Protein AF-A0A540MPE2-F1 (afdb_monomer_lite)

Organism: Malus baccata (NCBI:txid106549)

Foldseek 3Di:
DDDDDDPPPPPPDPDDPPPPDDPDDDPCCCVPVPVVCVVVDVPDDDPRDDDDDPVVDDPVVVPDPD

Secondary structure (DSSP, 8-state):
--PPP-----------PPTT------HHHIIIIIIHHHHH-TT---SSS----GGGS-TTGGG---

Structure (mmCIF, N/CA/C/O backbone):
data_AF-A0A540MPE2-F1
#
_entry.id   AF-A0A540MPE2-F1
#
loop_
_atom_site.group_PDB
_atom_site.id
_atom_site.type_symbol
_atom_site.label_atom_id
_atom_site.label_alt_id
_atom_site.label_comp_id
_atom_site.label_asym_id
_atom_site.label_entity_id
_atom_site.label_seq_id
_atom_site.pdbx_PDB_ins_code
_atom_site.Cartn_x
_atom_site.Cartn_y
_atom_site.Cartn_z
_atom_site.occupancy
_atom_site.B_iso_or_equiv
_atom_site.auth_seq_id
_atom_site.auth_comp_id
_atom_site.auth_asym_id
_atom_site.auth_atom_id
_atom_site.pdbx_PDB_model_num
ATOM 1 N N . MET A 1 1 ? -24.241 32.499 -19.272 1.00 41.09 1 MET A N 1
ATOM 2 C CA . MET A 1 1 ? -23.629 32.013 -18.017 1.00 41.09 1 MET A CA 1
ATOM 3 C C . MET A 1 1 ? -22.910 30.711 -18.335 1.00 41.09 1 MET A C 1
ATOM 5 O O . MET A 1 1 ? -23.575 29.703 -18.505 1.00 41.09 1 MET A O 1
ATOM 9 N N . GLY A 1 2 ? -21.594 30.746 -18.547 1.00 43.28 2 GLY A N 1
ATOM 10 C CA . GLY A 1 2 ? -20.782 29.554 -18.810 1.00 43.28 2 GLY A CA 1
ATOM 11 C C . GLY A 1 2 ? -19.642 29.529 -17.804 1.00 43.28 2 GLY A C 1
ATOM 12 O O . GLY A 1 2 ? -18.848 30.465 -17.763 1.00 43.28 2 GLY A O 1
ATOM 13 N N . THR A 1 3 ? -19.619 28.527 -16.932 1.00 48.25 3 THR A N 1
ATOM 14 C CA . THR A 1 3 ? -18.589 28.352 -15.906 1.00 48.25 3 THR A CA 1
ATOM 15 C C . THR A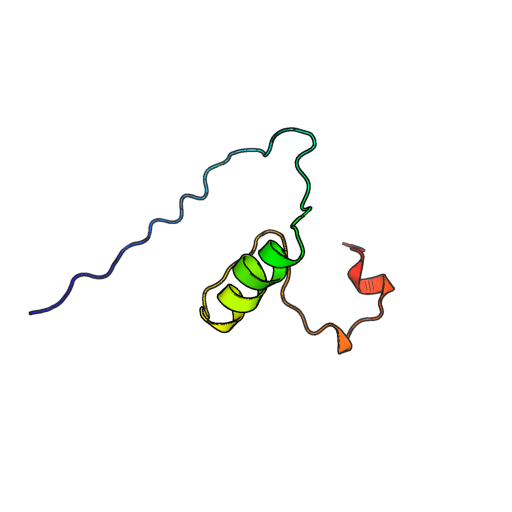 1 3 ? -17.299 27.861 -16.558 1.00 48.25 3 THR A C 1
ATOM 17 O O . THR A 1 3 ? -17.279 26.805 -17.186 1.00 48.25 3 THR A O 1
ATOM 20 N N . LEU A 1 4 ? -16.234 28.655 -16.426 1.00 53.78 4 LEU A N 1
ATOM 21 C CA . LEU A 1 4 ? -14.890 28.365 -16.913 1.00 53.78 4 LEU A CA 1
ATOM 22 C C . LEU A 1 4 ? -14.318 27.141 -16.179 1.00 53.78 4 LEU A C 1
ATOM 24 O O . LEU A 1 4 ? -14.325 27.087 -14.950 1.00 53.78 4 LEU A O 1
ATOM 28 N N . GLY A 1 5 ? -13.847 26.161 -16.953 1.00 44.28 5 GLY A N 1
ATOM 29 C CA . GLY A 1 5 ? -13.327 24.888 -16.468 1.00 44.28 5 GLY A CA 1
ATOM 30 C C . GLY A 1 5 ? -12.146 25.034 -15.507 1.00 44.28 5 GLY A C 1
ATOM 31 O O . GLY A 1 5 ? -11.220 25.817 -15.723 1.00 44.28 5 GLY A O 1
ATOM 32 N N . SER A 1 6 ? -12.186 24.238 -14.440 1.00 51.81 6 SER A N 1
ATOM 33 C CA . SER A 1 6 ? -11.127 24.102 -13.447 1.00 51.81 6 SER A CA 1
ATOM 34 C C . SER A 1 6 ? -9.894 23.441 -14.066 1.00 51.81 6 SER A C 1
ATOM 36 O O . SER A 1 6 ? -9.819 22.223 -14.207 1.00 51.81 6 SER A O 1
ATOM 38 N N . ASN A 1 7 ? -8.903 24.251 -14.425 1.00 47.88 7 ASN A N 1
ATOM 39 C CA . ASN A 1 7 ? -7.596 23.777 -14.863 1.00 47.88 7 ASN A CA 1
ATOM 40 C C . ASN A 1 7 ? -6.763 23.380 -13.631 1.00 47.88 7 ASN A C 1
ATOM 42 O O . ASN A 1 7 ? -6.091 24.217 -13.022 1.00 47.88 7 ASN A O 1
ATOM 46 N N . ARG A 1 8 ? -6.826 22.105 -13.223 1.00 54.53 8 ARG A N 1
ATOM 47 C CA . ARG A 1 8 ? -5.888 21.557 -12.234 1.00 54.53 8 ARG A CA 1
ATOM 48 C C . ARG A 1 8 ? -4.590 21.186 -12.943 1.00 54.53 8 ARG A C 1
ATOM 50 O O . ARG A 1 8 ? -4.418 20.092 -13.464 1.00 54.53 8 ARG A O 1
ATOM 57 N N . LYS A 1 9 ? -3.676 22.155 -12.932 1.00 44.09 9 LYS A N 1
ATOM 58 C CA . LYS A 1 9 ? -2.263 22.019 -13.272 1.00 44.09 9 LYS A CA 1
ATOM 59 C C . LYS A 1 9 ? -1.642 20.897 -12.435 1.00 44.09 9 LYS A C 1
ATOM 61 O O . LYS A 1 9 ? -1.377 21.085 -11.249 1.00 44.09 9 LYS A O 1
ATOM 66 N N . THR A 1 10 ? -1.404 19.748 -13.060 1.00 50.50 10 THR A N 1
ATOM 67 C CA . THR A 1 10 ? -0.582 18.669 -12.509 1.00 50.50 10 THR A CA 1
ATOM 68 C C . THR A 1 10 ? 0.828 19.213 -12.314 1.00 50.50 10 THR A C 1
ATOM 70 O O . THR A 1 10 ? 1.588 19.395 -13.269 1.00 50.50 10 THR A O 1
ATOM 73 N N . ARG A 1 11 ? 1.177 19.537 -11.069 1.00 45.44 11 ARG A N 1
ATOM 74 C CA . ARG A 1 11 ? 2.569 19.736 -10.676 1.00 45.44 11 ARG A CA 1
ATOM 75 C C . ARG A 1 11 ? 3.220 18.355 -10.641 1.00 45.44 11 ARG A C 1
ATOM 77 O O . ARG A 1 11 ? 3.301 17.744 -9.587 1.00 45.44 11 ARG A O 1
ATOM 84 N N . GLY A 1 12 ? 3.672 17.878 -11.799 1.00 47.84 12 GLY A N 1
ATOM 85 C CA . GLY A 1 12 ? 4.759 16.902 -11.864 1.00 47.84 12 GLY A CA 1
ATOM 86 C C . GLY A 1 12 ? 6.029 17.610 -11.402 1.00 47.84 12 GLY A C 1
ATOM 87 O O . GLY A 1 12 ? 6.794 18.119 -12.217 1.00 47.84 12 GLY A O 1
ATOM 88 N N . GLY A 1 13 ? 6.150 17.801 -10.089 1.00 45.03 13 GLY A N 1
ATOM 89 C CA . GLY A 1 13 ? 7.311 18.397 -9.450 1.00 45.03 13 GLY A CA 1
ATOM 90 C C . GLY A 1 13 ? 8.332 17.303 -9.192 1.00 45.03 13 GLY A C 1
ATOM 91 O O . GLY A 1 13 ? 8.041 16.368 -8.457 1.00 45.03 13 GLY A O 1
ATOM 92 N N . GLY A 1 14 ? 9.515 17.429 -9.792 1.00 56.88 14 GLY A N 1
ATOM 93 C CA . GLY A 1 14 ? 10.677 16.626 -9.435 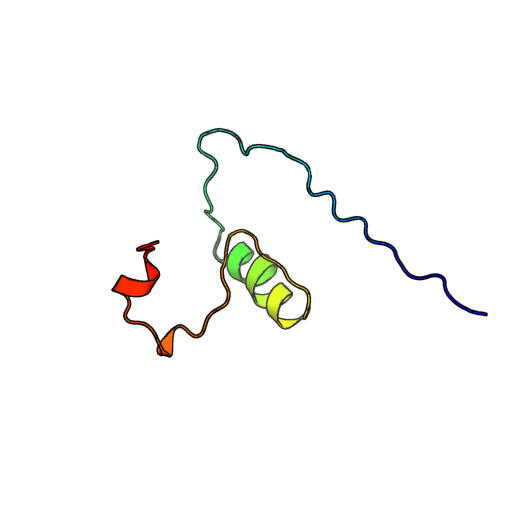1.00 56.88 14 GLY A CA 1
ATOM 94 C C . GLY A 1 14 ? 11.083 16.896 -7.988 1.00 56.88 14 GLY A C 1
ATOM 95 O O . GLY A 1 14 ? 11.854 17.812 -7.716 1.00 56.88 14 GLY A O 1
ATOM 96 N N . ALA A 1 15 ? 10.547 16.100 -7.073 1.00 59.16 15 ALA A N 1
ATOM 97 C CA . ALA A 1 15 ? 11.076 15.903 -5.740 1.00 59.16 15 ALA A CA 1
ATOM 98 C C . ALA A 1 15 ? 11.441 14.423 -5.663 1.00 59.16 15 ALA A C 1
ATOM 100 O O . ALA A 1 15 ? 10.571 13.562 -5.633 1.00 59.16 15 ALA A O 1
ATOM 101 N N . SER A 1 16 ? 12.737 14.127 -5.728 1.00 69.69 16 SER A N 1
ATOM 102 C CA . SER A 1 16 ? 13.241 12.814 -5.345 1.00 69.69 16 SER A CA 1
ATOM 103 C C . SER A 1 16 ? 12.902 12.629 -3.873 1.00 69.69 16 SER A C 1
ATOM 105 O O . SER A 1 16 ? 13.399 13.401 -3.045 1.00 69.69 16 SER A O 1
ATOM 107 N N . ASP A 1 17 ? 12.050 11.660 -3.555 1.00 74.19 17 ASP A N 1
ATOM 108 C CA . ASP A 1 17 ? 11.783 11.317 -2.167 1.00 74.19 17 ASP A CA 1
ATOM 109 C C . ASP A 1 17 ? 13.107 11.087 -1.422 1.00 74.19 17 ASP A C 1
ATOM 111 O O . ASP A 1 17 ? 14.084 10.594 -2.008 1.00 74.19 17 ASP A O 1
ATOM 115 N N . PRO A 1 18 ? 13.191 11.480 -0.142 1.00 85.06 18 PRO A N 1
ATOM 116 C CA . PRO A 1 18 ? 14.401 11.280 0.635 1.00 85.06 18 PRO A CA 1
ATOM 117 C C . PRO A 1 18 ? 14.787 9.798 0.646 1.00 85.06 18 PRO A C 1
ATOM 119 O O . PRO A 1 18 ? 13.933 8.910 0.702 1.00 85.06 18 PRO A O 1
ATOM 122 N N . VAL A 1 19 ? 16.095 9.527 0.624 1.00 83.69 19 VAL A N 1
ATOM 123 C CA . VAL A 1 19 ? 16.62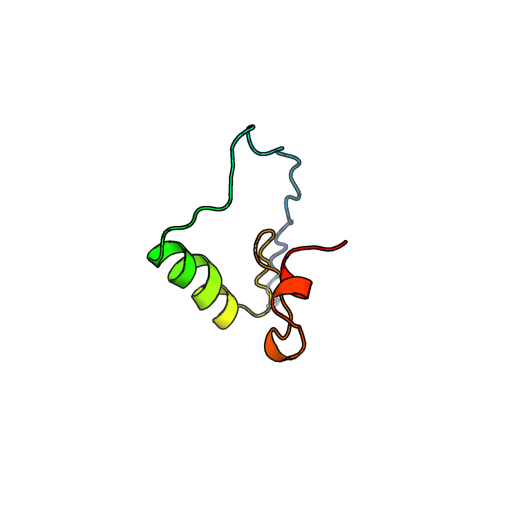5 8.160 0.713 1.00 83.69 19 VAL A CA 1
ATOM 124 C C . VAL A 1 19 ? 16.023 7.463 1.935 1.00 83.69 19 VAL A C 1
ATOM 126 O O . VAL A 1 19 ? 16.145 7.951 3.056 1.00 83.69 19 VAL A O 1
ATOM 129 N N . GLY A 1 20 ? 15.376 6.318 1.706 1.00 84.94 20 GLY A N 1
ATOM 130 C CA . GLY A 1 20 ? 14.692 5.544 2.746 1.00 84.94 20 GLY A CA 1
ATOM 131 C C . GLY A 1 20 ? 13.173 5.724 2.787 1.00 84.94 20 GLY A C 1
ATOM 132 O O . GLY A 1 20 ? 12.514 4.962 3.493 1.00 84.94 20 GLY A O 1
ATOM 133 N N . PHE A 1 21 ? 12.603 6.649 2.009 1.00 83.69 21 PHE A N 1
ATOM 134 C CA . PHE A 1 21 ? 11.159 6.695 1.808 1.00 83.69 21 PHE A CA 1
ATOM 135 C C . PHE A 1 21 ? 10.689 5.408 1.127 1.00 83.69 21 PHE A C 1
ATOM 137 O O . PHE A 1 21 ? 11.242 4.968 0.115 1.00 83.69 21 PHE A O 1
ATOM 144 N N . ARG A 1 22 ? 9.694 4.766 1.732 1.00 87.94 22 ARG A N 1
ATOM 145 C CA . ARG A 1 22 ? 9.090 3.533 1.240 1.00 87.94 22 ARG A CA 1
ATOM 146 C C . ARG A 1 22 ? 7.594 3.620 1.423 1.00 87.94 22 ARG A C 1
ATOM 148 O O . ARG A 1 22 ? 7.105 4.202 2.387 1.00 87.94 22 ARG A O 1
ATOM 155 N N . PHE A 1 23 ? 6.886 2.972 0.517 1.00 88.75 23 PHE A N 1
ATOM 156 C CA . PHE A 1 23 ? 5.458 2.785 0.647 1.00 88.75 23 PHE A CA 1
ATOM 157 C C . PHE A 1 23 ? 5.164 1.856 1.835 1.00 88.75 23 PHE A C 1
ATOM 159 O O . PHE A 1 23 ? 5.382 0.647 1.759 1.00 88.75 23 PHE A O 1
ATOM 166 N N . TYR A 1 24 ? 4.720 2.440 2.949 1.00 92.19 24 TYR A N 1
ATOM 167 C CA . TYR A 1 24 ? 4.345 1.728 4.173 1.00 92.19 24 TYR A CA 1
ATOM 168 C C . TYR A 1 24 ? 3.078 2.353 4.790 1.00 92.19 24 TYR A C 1
ATOM 170 O O . TYR A 1 24 ? 3.155 2.977 5.848 1.00 92.19 24 TYR A O 1
ATOM 178 N N . PRO A 1 25 ? 1.925 2.270 4.100 1.00 90.56 25 PRO A N 1
ATOM 179 C CA . PRO A 1 25 ? 0.677 2.841 4.600 1.00 90.56 25 PRO A CA 1
ATOM 180 C C . PRO A 1 25 ? 0.140 2.048 5.798 1.00 90.56 25 PRO A C 1
ATOM 182 O O . PRO A 1 25 ? 0.331 0.829 5.885 1.00 90.56 25 PRO A O 1
ATOM 185 N N . THR A 1 26 ? -0.600 2.707 6.688 1.00 95.94 26 THR A N 1
ATOM 186 C CA . THR A 1 26 ? -1.412 1.989 7.685 1.00 95.94 26 THR A CA 1
ATOM 187 C C . THR A 1 26 ? -2.636 1.329 7.029 1.00 95.94 26 THR A C 1
ATOM 189 O O . THR A 1 26 ? -3.015 1.691 5.907 1.00 95.94 26 THR A O 1
ATOM 192 N N . PRO A 1 27 ? -3.297 0.357 7.691 1.00 94.31 27 PRO A N 1
ATOM 193 C CA . PRO A 1 27 ? -4.531 -0.237 7.172 1.00 94.31 27 PRO A CA 1
ATOM 194 C C . PRO A 1 27 ? -5.621 0.803 6.882 1.00 94.31 27 PRO A C 1
ATOM 196 O O . PRO A 1 27 ? -6.328 0.700 5.878 1.00 94.31 27 PRO A O 1
ATOM 199 N N . GLU A 1 28 ? -5.733 1.820 7.734 1.00 95.94 28 GLU A N 1
ATOM 200 C CA . GLU A 1 28 ? -6.685 2.918 7.580 1.00 95.94 28 GLU A CA 1
ATOM 201 C C . GLU A 1 28 ? -6.339 3.757 6.351 1.00 95.94 28 GLU A C 1
ATOM 203 O O . GLU A 1 28 ? -7.208 4.013 5.519 1.00 95.94 28 GLU A O 1
ATOM 208 N N . GLU A 1 29 ? -5.062 4.110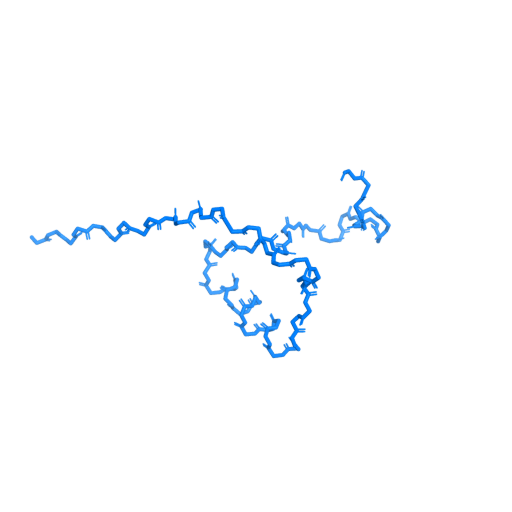 6.175 1.00 92.38 29 GLU A N 1
ATOM 209 C CA . GLU A 1 29 ? -4.612 4.874 5.013 1.00 92.38 29 GLU A CA 1
ATOM 210 C C . GLU A 1 29 ? -4.826 4.108 3.706 1.00 92.38 29 GLU A C 1
ATOM 212 O O . GLU A 1 29 ? -5.297 4.682 2.722 1.00 92.38 29 GLU A O 1
ATOM 217 N N . LEU A 1 30 ? -4.545 2.803 3.693 1.00 92.56 30 LEU A N 1
ATOM 218 C CA . LEU A 1 30 ? -4.760 1.953 2.525 1.00 92.56 30 LEU A CA 1
ATOM 219 C C . LEU A 1 30 ? -6.235 1.961 2.094 1.00 92.56 30 LEU A C 1
ATOM 221 O O . LEU A 1 30 ? -6.551 2.111 0.910 1.00 92.56 30 LEU A O 1
ATOM 225 N N . VAL A 1 31 ? -7.155 1.832 3.049 1.00 91.75 31 VAL A N 1
ATOM 226 C CA . VAL A 1 31 ? -8.589 1.817 2.753 1.00 91.75 31 VAL A CA 1
ATOM 227 C C . VAL A 1 31 ? -9.091 3.209 2.377 1.00 91.75 31 VAL A C 1
ATOM 229 O O . VAL A 1 31 ? -9.760 3.355 1.353 1.00 91.75 31 VAL A O 1
ATOM 232 N N . ASP A 1 32 ? -8.783 4.225 3.177 1.00 89.62 32 ASP A N 1
ATOM 233 C CA . ASP A 1 32 ? -9.394 5.547 3.057 1.00 89.62 32 ASP A CA 1
ATOM 234 C C . ASP A 1 32 ? -8.781 6.384 1.936 1.00 89.62 32 ASP A C 1
ATOM 236 O O . ASP A 1 32 ? -9.517 7.028 1.183 1.00 89.62 32 ASP A O 1
ATOM 240 N N . HIS A 1 33 ? -7.459 6.327 1.770 1.00 88.56 33 HIS A N 1
ATOM 241 C CA . HIS A 1 33 ? -6.737 7.164 0.812 1.00 88.56 33 HIS A CA 1
ATOM 242 C C . HIS A 1 33 ? -6.403 6.466 -0.505 1.00 88.56 33 HIS A C 1
ATOM 244 O O . HIS A 1 33 ? -6.144 7.150 -1.489 1.00 88.56 33 HIS A O 1
ATOM 250 N N . TYR A 1 34 ? -6.441 5.136 -0.576 1.00 90.50 34 TYR A N 1
ATOM 251 C CA . TYR A 1 34 ? -6.175 4.440 -1.838 1.00 90.50 34 TYR A CA 1
ATOM 252 C C . TYR A 1 34 ? -7.425 3.759 -2.385 1.00 90.50 34 TYR A C 1
ATOM 254 O O . TYR A 1 34 ? -7.842 4.045 -3.506 1.00 90.50 34 TYR A O 1
ATOM 262 N N . LEU A 1 35 ? -8.080 2.901 -1.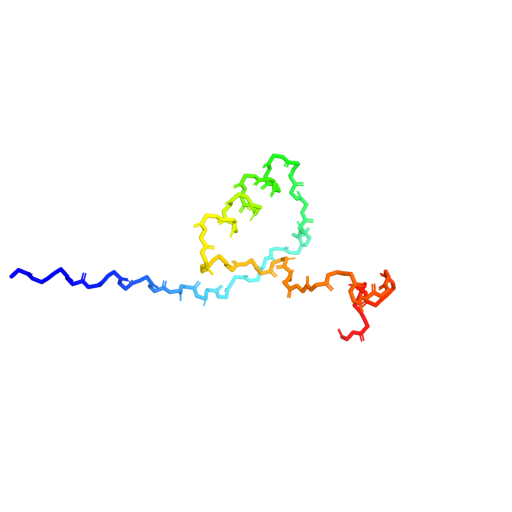603 1.00 91.00 35 LEU A N 1
ATOM 263 C CA . LEU A 1 35 ? -9.187 2.088 -2.119 1.00 91.00 35 LEU A CA 1
ATOM 264 C C . LEU A 1 35 ? -10.507 2.860 -2.247 1.00 91.00 35 LEU A C 1
ATOM 266 O O . LEU A 1 35 ? -11.170 2.785 -3.286 1.00 91.00 35 LEU A O 1
ATOM 270 N N . LYS A 1 36 ? -10.912 3.610 -1.214 1.00 90.06 36 LYS A N 1
ATOM 271 C CA . LYS A 1 36 ? -12.153 4.401 -1.245 1.00 90.06 36 LYS A CA 1
ATOM 272 C C . LYS A 1 36 ? -12.070 5.518 -2.278 1.00 90.06 36 LYS A C 1
ATOM 274 O O . LYS A 1 36 ? -13.021 5.681 -3.042 1.00 90.06 36 LYS A O 1
ATOM 279 N N . LEU A 1 37 ? -10.937 6.223 -2.342 1.00 86.75 37 LEU A N 1
ATOM 280 C CA . LEU A 1 37 ? -10.706 7.257 -3.353 1.00 86.75 37 LEU A CA 1
ATOM 281 C C . LEU A 1 37 ? -10.741 6.673 -4.768 1.00 86.75 37 LEU A C 1
ATOM 283 O O . LEU A 1 37 ? -11.492 7.187 -5.593 1.00 86.75 37 LEU A O 1
ATOM 287 N N . LYS A 1 38 ? -10.069 5.542 -5.025 1.00 88.88 38 LYS A N 1
ATOM 288 C CA . LYS A 1 38 ? -10.147 4.847 -6.321 1.00 88.88 38 LYS A CA 1
ATOM 289 C C . LYS A 1 38 ? -11.570 4.447 -6.716 1.00 88.88 38 LYS A C 1
ATOM 291 O O . LYS A 1 38 ? -11.939 4.509 -7.882 1.00 88.88 38 LYS A O 1
ATOM 296 N N . LYS A 1 39 ? -12.393 4.020 -5.755 1.00 88.38 39 LYS A N 1
ATOM 297 C CA . LYS A 1 39 ? -13.792 3.656 -6.029 1.00 88.38 39 LYS A CA 1
ATOM 298 C C . LYS A 1 39 ? -14.658 4.876 -6.375 1.00 88.38 39 LYS A C 1
ATOM 300 O O . LYS A 1 39 ? -15.616 4.740 -7.133 1.00 88.38 39 LYS A O 1
ATOM 305 N N . GLN A 1 40 ? -14.381 6.026 -5.763 1.00 88.88 40 GLN A N 1
ATOM 306 C CA . GLN A 1 40 ? -15.178 7.246 -5.914 1.00 88.88 40 GLN A CA 1
ATOM 307 C C . GLN A 1 40 ? -14.755 8.090 -7.121 1.00 88.88 40 GLN A C 1
ATOM 309 O O . GLN A 1 40 ? -15.613 8.721 -7.738 1.00 88.88 40 GLN A O 1
ATOM 314 N N . ASP A 1 41 ? -13.466 8.097 -7.455 1.00 83.12 41 ASP A N 1
ATOM 315 C CA . ASP A 1 41 ? -12.886 8.919 -8.512 1.00 83.12 41 ASP A CA 1
ATOM 316 C C . ASP A 1 41 ? -12.353 8.041 -9.654 1.00 83.12 41 ASP A C 1
ATOM 318 O O . ASP A 1 41 ? -11.420 7.258 -9.480 1.00 83.12 41 ASP A O 1
ATOM 322 N N . LYS A 1 42 ? -12.947 8.194 -10.844 1.00 67.06 42 LYS A N 1
ATOM 323 C CA . LYS A 1 42 ? -12.522 7.485 -12.062 1.00 67.06 42 LYS A CA 1
ATOM 324 C C . LYS A 1 42 ? -11.134 7.916 -12.547 1.00 67.06 42 LYS A C 1
ATOM 326 O O . LYS A 1 42 ? -10.518 7.164 -13.296 1.00 67.06 42 LYS A O 1
ATOM 331 N N . ASP A 1 43 ? -10.666 9.091 -12.126 1.00 76.75 43 ASP A N 1
ATOM 332 C CA . ASP A 1 43 ? -9.371 9.660 -12.503 1.00 76.75 43 ASP A CA 1
ATOM 333 C C . ASP A 1 43 ? -8.315 9.506 -11.391 1.00 76.75 43 ASP A C 1
ATOM 335 O O . ASP A 1 43 ? -7.254 10.138 -11.445 1.00 76.75 43 ASP A O 1
ATOM 339 N N . PHE A 1 44 ? -8.573 8.671 -10.375 1.00 82.94 44 PHE A N 1
ATOM 340 C CA . PHE A 1 44 ? -7.596 8.369 -9.333 1.00 82.94 44 PHE A CA 1
ATOM 341 C C . PHE A 1 44 ? -6.336 7.740 -9.942 1.00 82.94 44 PHE A C 1
ATOM 343 O O . PHE A 1 44 ? -6.383 6.661 -10.529 1.00 82.94 44 PHE A O 1
ATOM 350 N N . LYS A 1 45 ? -5.190 8.408 -9.773 1.00 78.38 45 LYS A N 1
ATOM 351 C CA . LYS A 1 45 ? -3.876 7.886 -10.158 1.00 78.38 45 LYS A CA 1
ATOM 352 C C . LYS A 1 45 ? -2.994 7.764 -8.929 1.00 78.38 45 LYS A C 1
ATOM 354 O O . LYS A 1 45 ? -2.721 8.753 -8.254 1.00 78.38 45 LYS A O 1
ATOM 359 N N . SER A 1 46 ? -2.573 6.535 -8.663 1.00 81.50 46 SER A N 1
ATOM 360 C CA . SER A 1 46 ? -1.603 6.190 -7.633 1.00 81.50 46 SER A CA 1
ATOM 361 C C . SER A 1 46 ? -0.277 5.870 -8.306 1.00 81.50 46 SER A C 1
ATOM 363 O O . SER A 1 46 ? -0.226 4.972 -9.142 1.00 81.50 46 SER A O 1
ATOM 365 N N . ASP A 1 47 ? 0.793 6.558 -7.914 1.00 80.25 47 ASP A N 1
ATOM 366 C CA . ASP A 1 47 ? 2.145 6.248 -8.399 1.00 80.25 47 ASP A CA 1
ATOM 367 C C . ASP A 1 47 ? 2.709 4.962 -7.756 1.00 80.25 47 ASP A C 1
ATOM 369 O O . ASP A 1 47 ? 3.657 4.372 -8.266 1.00 80.25 47 ASP A O 1
ATOM 373 N N . HIS A 1 48 ? 2.105 4.493 -6.655 1.00 83.06 48 HIS A N 1
ATOM 374 C CA . HIS A 1 48 ? 2.581 3.341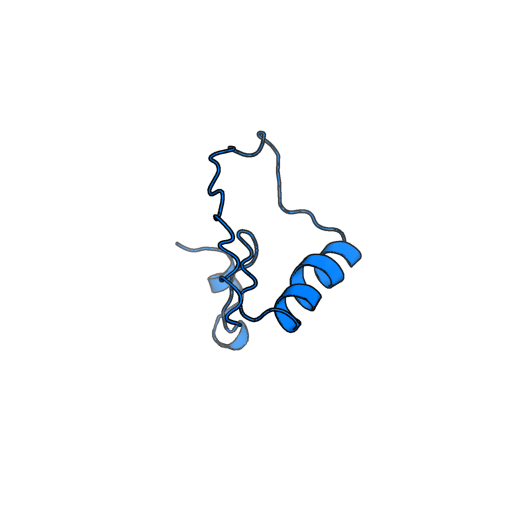 -5.876 1.00 83.06 48 HIS A CA 1
ATOM 375 C C . HIS A 1 48 ? 1.787 2.043 -6.100 1.00 83.06 48 HIS A C 1
ATOM 377 O O . HIS A 1 48 ? 2.271 0.969 -5.750 1.00 83.06 48 HIS A O 1
ATOM 383 N N . ILE A 1 49 ? 0.562 2.112 -6.637 1.00 87.44 49 ILE A N 1
ATOM 384 C CA . ILE A 1 49 ? -0.332 0.952 -6.808 1.00 87.44 49 ILE A CA 1
ATOM 385 C C . ILE A 1 49 ? -0.754 0.866 -8.273 1.00 87.44 49 ILE A C 1
ATOM 387 O O . ILE A 1 49 ? -1.556 1.677 -8.734 1.00 87.44 49 ILE A O 1
ATOM 391 N N . ALA A 1 50 ? -0.243 -0.140 -8.982 1.00 85.50 50 ALA A N 1
ATOM 392 C CA . ALA A 1 50 ? -0.598 -0.406 -10.373 1.00 85.50 50 ALA A CA 1
ATOM 393 C C . ALA A 1 50 ? -2.010 -1.006 -10.513 1.00 85.50 50 ALA A C 1
ATOM 395 O O . ALA A 1 50 ? -2.530 -1.652 -9.600 1.00 85.50 50 ALA A O 1
ATOM 396 N N . GLU A 1 51 ? -2.632 -0.807 -11.677 1.00 85.44 51 GLU A N 1
ATOM 397 C CA . GLU A 1 51 ? -3.953 -1.353 -11.999 1.00 85.44 51 GLU A CA 1
ATOM 398 C C . GLU A 1 51 ? -3.833 -2.492 -13.008 1.00 85.44 51 GLU A C 1
ATOM 400 O O . GLU A 1 51 ? -3.422 -2.277 -14.146 1.00 85.44 51 GLU A O 1
ATOM 405 N N . PHE A 1 52 ? -4.205 -3.700 -12.601 1.00 84.81 52 PHE A N 1
ATOM 406 C CA . PHE A 1 52 ? -4.260 -4.870 -13.470 1.00 84.81 52 PHE A CA 1
ATOM 407 C C . PHE A 1 52 ? -5.200 -5.921 -12.870 1.00 84.81 52 PHE A C 1
ATOM 409 O O . PHE A 1 52 ? -5.542 -5.868 -11.686 1.00 84.81 52 PHE A O 1
ATOM 416 N N . ASP A 1 53 ? -5.639 -6.867 -13.697 1.00 86.56 53 ASP A N 1
ATOM 417 C CA . ASP A 1 53 ? -6.441 -7.999 -13.241 1.00 86.56 53 ASP A CA 1
ATOM 418 C C . ASP A 1 53 ? -5.530 -9.079 -12.657 1.00 86.56 53 ASP A C 1
ATOM 420 O O . ASP A 1 53 ? -4.903 -9.843 -13.388 1.00 86.56 53 ASP A O 1
ATOM 424 N N . VAL A 1 54 ? -5.467 -9.122 -11.328 1.00 87.44 54 VAL A N 1
ATOM 425 C CA . VAL A 1 54 ? -4.629 -10.047 -10.553 1.00 87.44 54 VAL A CA 1
ATOM 426 C C . VAL A 1 54 ? -4.916 -11.513 -10.896 1.00 87.44 54 VAL A C 1
ATOM 428 O O . VAL A 1 54 ? -4.008 -12.332 -10.829 1.00 87.44 54 VAL A O 1
ATOM 431 N N . CYS A 1 55 ? -6.145 -11.860 -11.288 1.00 89.19 55 CYS A N 1
ATOM 432 C CA . CYS A 1 55 ? -6.533 -13.250 -11.532 1.00 89.19 55 CYS A CA 1
ATOM 433 C C . CYS A 1 55 ? -5.939 -13.847 -12.816 1.00 89.19 55 CYS A C 1
ATOM 435 O O . CYS A 1 55 ? -5.984 -15.064 -12.982 1.00 89.19 55 CYS A O 1
ATOM 437 N N . ASN A 1 56 ? -5.384 -13.020 -13.704 1.00 90.19 56 ASN A N 1
ATOM 438 C CA . ASN A 1 56 ? -4.755 -13.481 -14.943 1.00 90.19 56 ASN A CA 1
ATOM 439 C C . ASN A 1 56 ? -3.246 -13.734 -14.804 1.00 90.19 56 ASN A C 1
ATOM 441 O O . ASN A 1 56 ? -2.612 -14.095 -15.794 1.00 90.19 56 ASN A O 1
ATOM 445 N N . PHE A 1 57 ? -2.671 -13.526 -13.618 1.00 86.69 57 PHE A N 1
ATOM 446 C CA . PHE A 1 57 ? -1.236 -13.656 -13.375 1.00 86.69 57 PHE A CA 1
ATOM 447 C C . PHE A 1 57 ? -0.965 -14.668 -12.276 1.00 86.69 57 PHE A C 1
ATOM 449 O O . PHE A 1 57 ? -1.698 -14.742 -11.284 1.00 86.69 57 PHE A O 1
ATOM 456 N N . ASP A 1 58 ? 0.137 -15.395 -12.415 1.00 88.12 58 ASP A N 1
ATOM 457 C CA . ASP A 1 58 ? 0.644 -16.159 -11.296 1.00 88.12 58 ASP A CA 1
ATOM 458 C C . ASP A 1 58 ? 1.281 -15.220 -10.254 1.00 88.12 58 ASP A C 1
ATOM 460 O O . ASP A 1 58 ? 1.833 -14.172 -10.604 1.00 88.12 58 ASP A O 1
ATOM 464 N N . PRO A 1 59 ? 1.286 -15.587 -8.958 1.00 88.12 59 PRO A N 1
ATOM 465 C CA . PRO A 1 59 ? 1.838 -14.737 -7.902 1.00 88.12 59 PRO A CA 1
ATOM 466 C C . PRO A 1 59 ? 3.291 -14.296 -8.135 1.00 88.12 59 PRO A C 1
ATOM 468 O O . PRO A 1 59 ? 3.684 -13.215 -7.699 1.00 88.12 59 PRO A O 1
ATOM 471 N N . TRP A 1 60 ? 4.092 -15.122 -8.814 1.00 87.62 60 TRP A N 1
ATOM 472 C CA . TRP A 1 60 ? 5.489 -14.823 -9.149 1.00 87.62 60 TRP A CA 1
ATOM 473 C C . TRP A 1 60 ? 5.643 -13.806 -10.283 1.00 87.62 60 TRP A C 1
ATOM 475 O O . TRP A 1 60 ? 6.640 -13.086 -10.305 1.00 87.62 60 TRP A O 1
ATOM 485 N N . ASP A 1 61 ? 4.656 -13.680 -11.167 1.00 85.56 61 ASP A N 1
ATOM 486 C CA . ASP A 1 61 ? 4.689 -12.705 -12.261 1.00 85.56 61 ASP A CA 1
ATOM 487 C C . ASP A 1 61 ? 4.407 -11.277 -11.766 1.00 85.56 61 ASP A C 1
ATOM 489 O O . ASP A 1 61 ? 4.787 -10.297 -12.407 1.00 85.56 61 ASP A O 1
ATOM 493 N N . LEU A 1 62 ? 3.786 -11.147 -10.588 1.00 82.69 62 LEU A N 1
ATOM 494 C CA . LEU A 1 62 ? 3.434 -9.867 -9.969 1.00 82.69 62 LEU A CA 1
ATOM 495 C C . LEU A 1 62 ? 4.618 -9.157 -9.302 1.00 82.69 62 LEU A C 1
ATOM 497 O O . LEU A 1 62 ? 4.570 -7.946 -9.096 1.00 82.69 62 LEU A O 1
ATOM 501 N N . ALA A 1 63 ? 5.669 -9.896 -8.939 1.00 76.94 63 ALA A N 1
ATOM 502 C CA . ALA A 1 63 ? 6.781 -9.391 -8.133 1.00 76.94 63 ALA A CA 1
ATOM 503 C C . ALA A 1 63 ? 7.818 -8.558 -8.920 1.00 76.94 63 ALA A C 1
ATOM 505 O O . ALA A 1 63 ? 8.776 -8.074 -8.321 1.00 76.94 63 ALA A O 1
ATOM 506 N N . GLY A 1 64 ? 7.616 -8.345 -10.225 1.00 62.53 64 GLY A N 1
ATOM 507 C CA . GLY A 1 64 ? 8.440 -7.441 -11.032 1.00 62.53 64 GLY A CA 1
ATOM 508 C C . GLY A 1 64 ? 9.624 -8.115 -11.724 1.00 62.53 64 GLY A C 1
ATOM 509 O O . GLY A 1 64 ? 10.774 -7.839 -11.401 1.00 62.53 64 GLY A O 1
ATOM 510 N N . ASN A 1 65 ? 9.346 -8.944 -12.735 1.00 47.28 65 ASN A N 1
ATOM 511 C CA . ASN A 1 65 ? 10.341 -9.347 -13.736 1.00 47.28 65 ASN A CA 1
ATOM 512 C C . ASN A 1 65 ? 10.308 -8.431 -14.980 1.00 47.28 65 ASN A C 1
ATOM 514 O O . ASN A 1 65 ? 10.270 -8.942 -16.097 1.00 47.28 65 ASN A O 1
ATOM 518 N N . TYR A 1 66 ? 10.325 -7.101 -14.803 1.00 43.78 66 TYR A N 1
ATOM 519 C CA . TYR A 1 66 ? 10.620 -6.122 -15.866 1.00 43.78 66 TYR A CA 1
ATOM 520 C C . TYR A 1 66 ? 11.330 -4.893 -15.297 1.00 43.78 66 TYR A C 1
ATOM 522 O O . TYR A 1 66 ? 10.829 -4.352 -14.285 1.00 43.78 66 TYR A O 1
#

InterPro domains:
  IPR003441 NAC domain [PF02365] (18-64)
  IPR003441 NAC domain [PS51005] (17-66)
  IPR036093 NAC domain superfamily [G3DSA:2.170.150.80] (26-66)
  IPR036093 NAC domain superfamily [SSF101941] (14-65)

Radius of gyration: 16.64 Å; chains: 1; bounding box: 40×48×26 Å

pLDDT: mean 76.05, std 17.41, range [41.09, 95.94]

Sequence (66 aa):
MGTLGSNRKTRGGGASDPVGFRFYPTPEELVDHYLKLKKQDKDFKSDHIAEFDVCNFDPWDLAGNY